Protein AF-A0A8T3Y9A0-F1 (afdb_monomer_lite)

Radius of gyration: 23.39 Å; chains: 1; bounding box: 59×26×57 Å

Secondary structure (DSSP, 8-state):
---------HHHHHHHHHHHHHHHHHHTS---HHHHHHHHHT-S-GGGGTT-----HHHHHHHHHHHHHHHHHH-----

Sequence (79 aa):
MSLKAVKVSDENYRWLSTVAGELQQQRQAPVSIDEALNTIRRGKNVSELAGTWKMSEDEAKRIEADLKKTWKQWRIESV

Structure (mmCIF, N/CA/C/O backbone):
data_AF-A0A8T3Y9A0-F1
#
_entry.id   AF-A0A8T3Y9A0-F1
#
loop_
_atom_site.group_PDB
_atom_site.id
_atom_site.type_symbol
_atom_site.label_atom_id
_atom_site.label_alt_id
_atom_site.label_comp_id
_atom_site.label_asym_id
_atom_site.label_entity_id
_atom_site.label_seq_id
_atom_site.pdbx_PDB_ins_code
_atom_site.Cartn_x
_atom_site.Cartn_y
_atom_site.Cartn_z
_atom_site.occupancy
_atom_site.B_iso_or_equiv
_atom_site.auth_seq_id
_atom_site.auth_comp_id
_atom_site.auth_asym_id
_atom_site.auth_atom_id
_atom_site.pdbx_PDB_model_num
ATOM 1 N N . MET A 1 1 ? 1.651 1.475 29.578 1.00 49.59 1 MET A N 1
ATOM 2 C CA . MET A 1 1 ? 1.305 2.000 28.237 1.00 49.59 1 MET A CA 1
ATOM 3 C C . MET A 1 1 ? 0.389 3.200 28.419 1.00 49.59 1 MET A C 1
ATOM 5 O O . MET A 1 1 ? -0.567 3.091 29.172 1.00 49.59 1 MET A O 1
ATOM 9 N N . SER A 1 2 ? 0.700 4.349 27.814 1.00 65.69 2 SER A N 1
ATOM 10 C CA . SER A 1 2 ? -0.197 5.514 27.837 1.00 65.69 2 SER A CA 1
ATOM 11 C C . SER A 1 2 ? -1.315 5.281 26.819 1.00 65.69 2 SER A C 1
ATOM 13 O O . SER A 1 2 ? -1.036 5.165 25.628 1.00 65.69 2 SER A O 1
ATOM 15 N N . LEU A 1 3 ? -2.559 5.165 27.289 1.00 65.88 3 LEU A N 1
ATOM 16 C CA . LEU A 1 3 ? -3.739 5.108 26.428 1.00 65.88 3 LEU A CA 1
ATOM 17 C C . LEU A 1 3 ? -3.978 6.511 25.866 1.00 65.88 3 LEU A C 1
ATOM 19 O O . LEU A 1 3 ? -4.515 7.383 26.545 1.00 65.88 3 LEU A O 1
ATOM 23 N N . LYS A 1 4 ? -3.518 6.742 24.637 1.00 79.50 4 LYS A N 1
ATOM 24 C CA . LYS A 1 4 ? -3.812 7.964 23.888 1.00 79.50 4 LYS A CA 1
ATOM 25 C C . LYS A 1 4 ? -4.989 7.683 22.965 1.00 79.50 4 LYS A C 1
ATOM 27 O O . LYS A 1 4 ? -4.912 6.793 22.124 1.00 79.50 4 LYS A O 1
ATOM 32 N N . ALA A 1 5 ? -6.070 8.435 23.133 1.00 83.44 5 ALA A N 1
ATOM 33 C CA . ALA A 1 5 ? -7.188 8.406 22.203 1.00 83.44 5 ALA A CA 1
ATOM 34 C C . ALA A 1 5 ? -6.861 9.284 20.989 1.00 83.44 5 ALA A C 1
ATOM 36 O O . ALA A 1 5 ? -6.389 10.412 21.140 1.00 83.44 5 ALA A O 1
ATOM 37 N N . VAL A 1 6 ? -7.122 8.769 19.789 1.00 84.56 6 VAL A N 1
ATOM 38 C CA . VAL A 1 6 ? -7.007 9.524 18.538 1.00 84.56 6 VAL A CA 1
ATOM 39 C C . VAL A 1 6 ? -8.415 9.840 18.062 1.00 84.56 6 VAL A C 1
ATOM 41 O O . VAL A 1 6 ? -9.233 8.937 17.896 1.00 84.56 6 VAL A O 1
ATOM 44 N N . LYS A 1 7 ? -8.714 11.125 17.855 1.00 92.25 7 LYS A N 1
ATOM 45 C CA . LYS A 1 7 ? -9.985 11.541 17.261 1.00 92.25 7 LYS A CA 1
ATOM 46 C C . LYS A 1 7 ? -9.912 11.334 15.750 1.00 92.25 7 LYS A C 1
ATOM 48 O O . LYS A 1 7 ? -8.981 11.813 15.109 1.00 92.25 7 LYS A O 1
ATOM 53 N N . VAL A 1 8 ? -10.905 10.651 15.197 1.00 90.56 8 VAL A N 1
ATOM 54 C CA . VAL A 1 8 ? -11.012 10.345 13.766 1.00 90.56 8 VAL A CA 1
ATOM 55 C C . VAL A 1 8 ? -12.383 10.825 13.291 1.00 90.56 8 VAL A C 1
ATOM 57 O O . VAL A 1 8 ? -13.348 10.748 14.049 1.00 90.56 8 VAL A O 1
ATOM 60 N N . SER A 1 9 ? -12.471 11.381 12.081 1.00 95.81 9 SER A N 1
ATOM 61 C CA . SER A 1 9 ? -13.767 11.690 11.467 1.00 95.81 9 SER A CA 1
ATOM 62 C C . SER A 1 9 ? -14.475 10.403 11.041 1.00 95.81 9 SER A C 1
ATOM 64 O O . SER A 1 9 ? -13.821 9.398 10.759 1.00 95.81 9 SER A O 1
ATOM 66 N N . ASP A 1 10 ? -15.802 10.441 10.927 1.00 95.62 10 ASP A N 1
ATOM 67 C CA . ASP A 1 10 ? -16.583 9.295 10.442 1.00 95.62 10 ASP A CA 1
ATOM 68 C C . ASP A 1 10 ? -16.126 8.835 9.052 1.00 95.62 10 ASP A C 1
ATOM 70 O O . ASP A 1 10 ? -16.039 7.638 8.786 1.00 95.62 10 ASP A O 1
ATOM 74 N N . GLU A 1 11 ? -15.788 9.783 8.177 1.00 96.12 11 GLU A N 1
ATOM 75 C CA . GLU A 1 11 ? -15.259 9.507 6.841 1.00 96.12 11 GLU A CA 1
ATOM 76 C C . GLU A 1 11 ? -13.947 8.716 6.904 1.00 96.12 11 GLU A C 1
ATOM 78 O O . GLU A 1 11 ? -13.832 7.650 6.296 1.00 96.12 11 GLU A O 1
ATOM 83 N N . ASN A 1 12 ? -12.989 9.178 7.711 1.00 93.44 12 ASN A N 1
ATOM 84 C CA . ASN A 1 12 ? -11.695 8.514 7.852 1.00 93.44 12 ASN A CA 1
ATOM 85 C C . ASN A 1 12 ? -11.831 7.143 8.529 1.00 93.44 12 ASN A C 1
ATOM 87 O O . ASN A 1 12 ? -11.121 6.206 8.168 1.00 93.44 12 A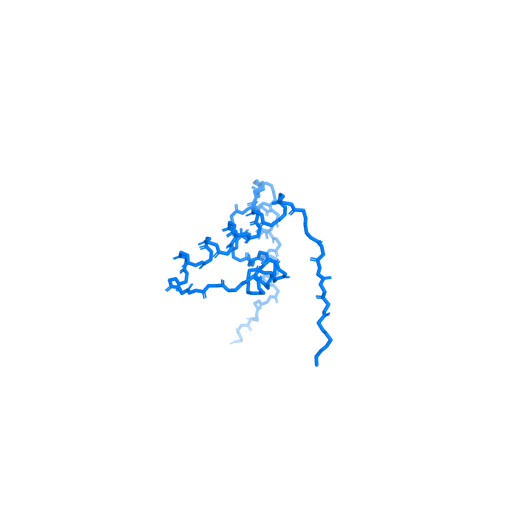SN A O 1
ATOM 91 N N . TYR A 1 13 ? -12.751 7.000 9.485 1.00 93.69 13 TYR A N 1
ATOM 92 C CA . TYR A 1 13 ? -13.022 5.719 10.134 1.00 93.69 13 TYR A CA 1
ATOM 93 C C . TYR A 1 13 ? -13.628 4.699 9.162 1.00 93.69 13 TYR A C 1
ATOM 95 O O . TYR A 1 13 ? -13.202 3.541 9.133 1.00 93.69 13 TYR A O 1
ATOM 103 N N . ARG A 1 14 ? -14.585 5.127 8.327 1.00 94.81 14 ARG A N 1
ATOM 104 C CA . ARG A 1 14 ? -15.162 4.284 7.270 1.00 94.81 14 ARG A CA 1
ATOM 105 C C . ARG A 1 14 ? -14.097 3.855 6.275 1.00 94.81 14 ARG A C 1
ATOM 107 O O . ARG A 1 14 ? -14.000 2.670 5.986 1.00 94.81 14 ARG A O 1
ATOM 114 N N . TRP A 1 15 ? -13.269 4.791 5.817 1.00 93.94 15 TRP A N 1
ATOM 115 C CA . TRP A 1 15 ? -12.171 4.484 4.907 1.00 93.94 15 TRP A CA 1
ATOM 116 C C . TRP A 1 15 ? -11.196 3.451 5.495 1.00 93.94 15 TRP A C 1
ATOM 118 O O . TRP A 1 15 ? -10.915 2.445 4.846 1.00 93.94 15 TRP A O 1
ATOM 128 N N . LEU A 1 16 ? -10.752 3.628 6.747 1.00 92.62 16 LEU A N 1
ATOM 129 C CA . LEU A 1 16 ? -9.885 2.656 7.430 1.00 92.62 16 LEU A CA 1
ATOM 130 C C . LEU A 1 16 ? -10.542 1.278 7.569 1.00 92.62 16 LEU A C 1
ATOM 132 O O . LEU A 1 16 ? -9.874 0.257 7.414 1.00 92.62 16 LEU A O 1
ATOM 136 N N . SER A 1 17 ? -11.847 1.246 7.839 1.00 93.06 17 SER A N 1
ATOM 137 C CA . SER A 1 17 ? -12.605 -0.002 7.943 1.00 93.06 17 SER A CA 1
ATOM 138 C C . SER A 1 17 ? -12.685 -0.729 6.599 1.00 93.06 17 SER A C 1
ATOM 140 O O . SER A 1 17 ? -12.531 -1.947 6.561 1.00 93.06 17 SER A O 1
ATOM 142 N N . THR A 1 18 ? -12.856 0.002 5.493 1.00 93.00 18 THR A N 1
ATOM 143 C CA . THR A 1 18 ? -12.811 -0.571 4.140 1.00 93.00 18 THR A CA 1
ATOM 144 C C . THR A 1 18 ? -11.448 -1.196 3.857 1.00 93.00 18 THR A C 1
ATOM 146 O O . THR A 1 18 ? -11.392 -2.357 3.463 1.00 93.00 18 THR A O 1
ATOM 149 N N . VAL A 1 19 ? -10.353 -0.479 4.140 1.00 91.56 19 VAL A N 1
ATOM 150 C CA . VAL A 1 19 ? -8.986 -0.998 3.944 1.00 91.56 19 VAL A CA 1
ATOM 151 C C . VAL A 1 19 ? -8.757 -2.275 4.761 1.00 91.56 19 VAL A C 1
ATOM 153 O O . VAL A 1 19 ? -8.218 -3.257 4.251 1.00 91.56 19 VAL A O 1
ATOM 156 N N . ALA A 1 20 ? -9.200 -2.301 6.021 1.00 91.88 20 ALA A N 1
ATOM 157 C CA . ALA A 1 20 ? -9.112 -3.497 6.857 1.00 91.88 20 ALA A CA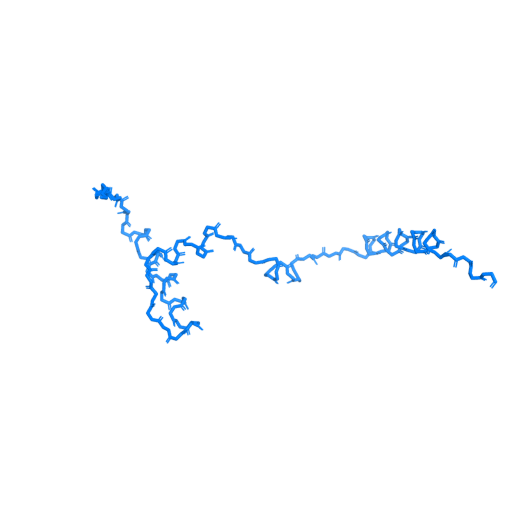 1
ATOM 158 C C . ALA A 1 20 ? -9.943 -4.666 6.293 1.00 91.88 20 ALA A C 1
ATOM 160 O O . ALA A 1 20 ? -9.477 -5.804 6.301 1.00 91.88 20 ALA A O 1
ATOM 161 N N . GLY A 1 21 ? -11.138 -4.389 5.760 1.00 92.56 21 GLY A N 1
ATOM 162 C CA . GLY A 1 21 ? -11.994 -5.385 5.112 1.00 92.56 21 GLY A CA 1
ATOM 163 C C . GLY A 1 21 ? -11.375 -5.976 3.842 1.00 92.56 21 GLY A C 1
ATOM 164 O O . GLY A 1 21 ? -11.393 -7.192 3.655 1.00 92.56 21 GLY A O 1
ATOM 165 N N . GLU A 1 22 ? -10.765 -5.144 2.999 1.00 91.56 22 GLU A N 1
ATOM 166 C CA . GLU A 1 22 ? -10.023 -5.590 1.811 1.00 91.56 22 GLU A CA 1
ATOM 167 C C . GLU A 1 22 ? -8.839 -6.485 2.200 1.00 91.56 22 GLU A C 1
ATOM 169 O O . GLU A 1 22 ? -8.652 -7.567 1.640 1.00 91.56 22 GLU A O 1
ATOM 174 N N . LEU A 1 23 ? -8.073 -6.085 3.219 1.00 90.44 23 LEU A N 1
ATOM 175 C CA . LEU A 1 23 ? -6.963 -6.884 3.743 1.00 90.44 23 LEU A CA 1
ATOM 176 C C . LEU A 1 23 ? -7.431 -8.210 4.343 1.00 90.44 23 LEU A C 1
ATOM 178 O O . LEU A 1 23 ? -6.768 -9.231 4.157 1.00 90.44 23 LEU A O 1
ATOM 182 N N . GLN A 1 24 ? -8.569 -8.214 5.036 1.00 92.44 24 GLN A N 1
ATOM 183 C CA . GLN A 1 24 ? -9.165 -9.429 5.581 1.00 92.44 24 GLN A CA 1
ATOM 184 C C . GLN A 1 24 ? -9.562 -10.401 4.467 1.00 92.44 24 GLN A C 1
ATOM 186 O O . GLN A 1 24 ? -9.306 -11.597 4.596 1.00 92.44 24 GLN A O 1
ATOM 191 N N . GLN A 1 25 ? -10.128 -9.910 3.361 1.00 92.38 25 GLN A N 1
ATOM 192 C CA . GLN A 1 25 ? -10.439 -10.754 2.203 1.00 92.38 25 GLN A CA 1
ATOM 193 C C . GLN A 1 25 ? -9.174 -11.348 1.575 1.00 92.38 25 GLN A C 1
ATOM 195 O O . GLN A 1 25 ? -9.139 -12.541 1.281 1.00 92.38 25 GLN A O 1
ATOM 200 N N . GLN A 1 26 ? -8.120 -10.542 1.415 1.00 88.88 26 GLN A N 1
ATOM 201 C CA . GLN A 1 26 ? -6.852 -10.991 0.833 1.00 88.88 26 GLN A CA 1
ATOM 202 C C . GLN A 1 26 ? -6.123 -12.017 1.709 1.00 88.88 26 GLN A C 1
ATOM 204 O O . GLN A 1 26 ? -5.534 -12.963 1.192 1.00 88.88 26 GLN A O 1
ATOM 209 N N . ARG A 1 27 ? -6.135 -11.828 3.034 1.00 88.50 27 ARG A N 1
ATOM 210 C CA . ARG A 1 27 ? -5.394 -12.674 3.987 1.00 88.50 27 ARG A CA 1
ATOM 211 C C . ARG A 1 27 ? -6.213 -13.823 4.565 1.00 88.50 27 ARG A C 1
ATOM 213 O O . ARG A 1 27 ? -5.635 -14.685 5.217 1.00 88.50 27 ARG A O 1
ATOM 220 N N . GLN A 1 28 ? -7.532 -13.816 4.365 1.00 90.94 28 GLN A N 1
ATOM 221 C CA . GLN A 1 28 ? -8.487 -14.750 4.975 1.00 90.94 28 GLN A CA 1
ATOM 222 C C . GLN A 1 28 ? -8.344 -14.865 6.504 1.00 90.94 28 GLN A C 1
ATOM 224 O O . GLN A 1 28 ? -8.599 -15.912 7.096 1.00 90.94 28 GLN A O 1
ATOM 229 N N . ALA A 1 29 ? -7.936 -13.776 7.155 1.00 88.31 29 ALA A N 1
ATOM 230 C CA . ALA A 1 29 ? -7.700 -13.707 8.592 1.00 88.31 29 ALA A CA 1
ATOM 231 C C . ALA A 1 29 ? -8.235 -12.378 9.148 1.00 88.31 29 ALA A C 1
ATOM 233 O O . ALA A 1 29 ? -8.268 -11.396 8.405 1.00 88.31 29 ALA A O 1
ATOM 234 N N . PRO A 1 30 ? -8.653 -12.311 10.426 1.00 89.06 30 PRO A N 1
ATOM 235 C CA . PRO A 1 30 ? -9.019 -11.048 11.062 1.00 89.06 30 PRO A CA 1
ATOM 236 C C . PRO A 1 30 ? -7.856 -10.053 11.008 1.00 89.06 30 PRO A C 1
ATOM 238 O O . PRO A 1 30 ? -6.730 -10.412 11.343 1.00 89.06 30 PRO A O 1
ATOM 241 N N . VAL A 1 31 ? -8.138 -8.813 10.605 1.00 89.12 31 VAL A N 1
ATOM 242 C CA . VAL A 1 31 ? -7.133 -7.750 10.466 1.00 89.12 31 VAL A CA 1
ATOM 243 C C . VAL A 1 31 ? -7.443 -6.631 11.448 1.00 89.12 31 VAL A C 1
ATOM 245 O O . VAL A 1 31 ? -8.576 -6.159 11.542 1.00 89.12 31 VAL A O 1
ATOM 248 N N . SER A 1 32 ? -6.426 -6.199 12.187 1.00 89.88 32 SER A N 1
ATOM 249 C CA . SER A 1 32 ? -6.538 -5.051 13.088 1.00 89.88 32 SER A CA 1
ATOM 250 C C . SER A 1 32 ? -6.402 -3.717 12.342 1.00 89.88 32 SER A C 1
ATOM 252 O O . SER A 1 32 ? -5.758 -3.624 11.296 1.00 89.88 32 SER A O 1
ATOM 254 N N . ILE A 1 33 ? -6.946 -2.639 12.921 1.00 87.62 33 ILE A N 1
ATOM 255 C CA . ILE A 1 33 ? -6.735 -1.268 12.414 1.00 87.62 33 ILE A CA 1
ATOM 256 C C . ILE A 1 33 ? -5.232 -0.940 12.333 1.00 87.62 33 ILE A C 1
ATOM 258 O O . ILE A 1 33 ? -4.802 -0.255 11.411 1.00 87.62 33 ILE A O 1
ATOM 262 N N . ASP A 1 34 ? -4.420 -1.449 13.262 1.00 88.19 34 ASP A N 1
ATOM 263 C CA . ASP A 1 34 ? -2.976 -1.192 13.291 1.00 88.19 34 ASP A CA 1
ATOM 264 C C . ASP A 1 34 ? -2.237 -1.888 12.132 1.00 88.19 34 ASP A C 1
ATOM 266 O O . ASP A 1 34 ? -1.309 -1.340 11.534 1.00 88.19 34 ASP A O 1
ATOM 270 N N . GLU A 1 35 ? -2.694 -3.075 11.728 1.00 85.88 35 GLU A N 1
ATOM 271 C CA . GLU A 1 35 ? -2.212 -3.749 10.518 1.00 85.88 35 GLU A CA 1
ATOM 272 C C . GLU A 1 35 ? -2.650 -3.035 9.234 1.00 85.88 35 GLU A C 1
ATOM 274 O O . GLU A 1 35 ? -1.849 -2.903 8.300 1.00 85.88 35 GLU A O 1
ATOM 279 N N . ALA A 1 36 ? -3.884 -2.527 9.194 1.00 88.31 36 ALA A N 1
ATOM 280 C CA . ALA A 1 36 ? -4.361 -1.694 8.092 1.00 88.31 36 ALA A CA 1
ATOM 281 C C . ALA A 1 36 ? -3.522 -0.409 7.968 1.00 88.31 36 ALA A C 1
ATOM 283 O O . ALA A 1 36 ? -3.047 -0.064 6.888 1.00 88.31 36 ALA A O 1
ATOM 284 N N . LEU A 1 37 ? -3.215 0.256 9.082 1.00 89.44 37 LEU A N 1
ATOM 285 C CA . LEU A 1 37 ? -2.328 1.420 9.087 1.00 89.44 37 LEU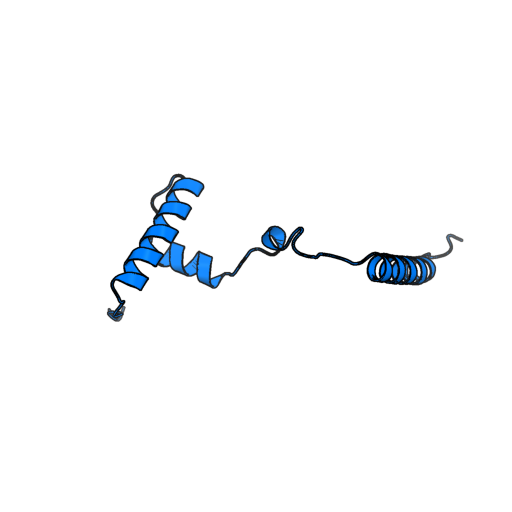 A CA 1
ATOM 286 C C . LEU A 1 37 ? -0.902 1.067 8.650 1.00 89.44 37 LEU A C 1
ATOM 288 O O . LEU A 1 37 ? -0.281 1.826 7.907 1.00 89.44 37 LEU A O 1
ATOM 292 N N . ASN A 1 38 ? -0.374 -0.086 9.065 1.00 88.06 38 ASN A N 1
ATOM 293 C CA . ASN A 1 38 ? 0.970 -0.518 8.681 1.00 88.06 38 ASN A CA 1
ATOM 294 C C . ASN A 1 38 ? 1.108 -0.810 7.186 1.00 88.06 38 ASN A C 1
ATOM 296 O O . ASN A 1 38 ? 2.171 -0.559 6.620 1.00 88.06 38 ASN A O 1
ATOM 300 N N . THR A 1 39 ? 0.068 -1.331 6.539 1.00 83.19 39 THR A N 1
ATOM 301 C CA . THR A 1 39 ? 0.085 -1.561 5.086 1.00 83.19 39 THR A CA 1
ATOM 302 C C . THR A 1 39 ? 0.068 -0.247 4.315 1.00 83.19 39 THR A C 1
ATOM 304 O O . THR A 1 39 ? 0.876 -0.079 3.408 1.00 83.19 39 THR A O 1
ATOM 307 N N . ILE A 1 40 ? -0.722 0.735 4.758 1.00 83.19 40 ILE A N 1
ATOM 308 C CA . ILE A 1 40 ? -0.688 2.098 4.206 1.00 83.19 40 ILE A CA 1
ATOM 309 C C . ILE A 1 40 ? 0.692 2.741 4.427 1.00 83.19 40 ILE A C 1
ATOM 311 O O . ILE A 1 40 ? 1.282 3.301 3.503 1.00 83.19 40 ILE A O 1
ATOM 315 N N . ARG A 1 41 ? 1.247 2.630 5.643 1.00 81.25 41 ARG A N 1
ATOM 316 C CA . ARG A 1 41 ? 2.541 3.228 6.015 1.00 81.25 41 ARG A CA 1
ATOM 317 C C . ARG A 1 41 ? 3.712 2.652 5.224 1.00 81.25 41 ARG A C 1
ATOM 319 O O . ARG A 1 41 ? 4.682 3.361 4.975 1.00 81.25 41 ARG A O 1
ATOM 326 N N . ARG A 1 42 ? 3.650 1.369 4.862 1.00 76.44 42 ARG A N 1
ATOM 327 C CA . ARG A 1 42 ? 4.691 0.700 4.068 1.00 76.44 42 ARG A CA 1
ATOM 328 C C . ARG A 1 42 ? 4.704 1.149 2.602 1.00 76.44 42 ARG A C 1
ATOM 330 O O . ARG A 1 42 ? 5.670 0.844 1.911 1.00 76.44 42 ARG A O 1
ATOM 337 N N . GLY A 1 43 ? 3.715 1.937 2.170 1.00 65.38 43 GLY A N 1
ATOM 338 C CA . GLY A 1 43 ? 3.609 2.428 0.802 1.00 65.38 43 GLY A CA 1
ATOM 339 C C . GLY A 1 43 ? 3.266 1.314 -0.187 1.00 65.38 43 GLY A C 1
ATOM 340 O O . GLY A 1 43 ? 3.157 0.142 0.173 1.00 65.38 43 GLY A O 1
ATOM 341 N N . LYS A 1 44 ? 3.082 1.692 -1.454 1.00 65.19 44 LYS A N 1
ATOM 342 C CA . LYS A 1 44 ? 2.869 0.723 -2.532 1.00 65.19 44 LYS A CA 1
ATOM 343 C C . LYS A 1 44 ? 4.122 -0.125 -2.717 1.00 65.19 44 LYS A C 1
ATOM 345 O O . LYS A 1 44 ? 5.230 0.412 -2.767 1.00 65.19 44 LYS A O 1
ATOM 350 N N . ASN A 1 45 ? 3.951 -1.438 -2.848 1.00 64.69 45 ASN A N 1
ATOM 351 C CA . ASN A 1 45 ? 5.060 -2.308 -3.228 1.00 64.69 45 ASN A CA 1
ATOM 352 C C . ASN A 1 45 ? 5.612 -1.858 -4.588 1.00 64.69 45 ASN A C 1
ATOM 354 O O . ASN A 1 45 ? 4.845 -1.495 -5.475 1.00 64.69 45 ASN A O 1
ATOM 358 N N . VAL A 1 46 ? 6.933 -1.928 -4.787 1.00 63.81 46 VAL A N 1
ATOM 359 C CA . VAL A 1 46 ? 7.573 -1.585 -6.077 1.00 63.81 46 VAL A CA 1
ATOM 360 C C . VAL A 1 46 ? 6.958 -2.391 -7.232 1.00 63.81 46 VAL A C 1
ATOM 362 O O . VAL A 1 46 ? 6.837 -1.893 -8.346 1.00 63.81 46 VAL A O 1
ATOM 365 N N . SER A 1 47 ? 6.467 -3.599 -6.949 1.00 67.62 47 SER A N 1
ATOM 366 C CA . SER A 1 47 ? 5.727 -4.440 -7.894 1.00 67.62 47 SER A CA 1
ATOM 367 C C . SER A 1 47 ? 4.409 -3.829 -8.386 1.00 67.62 47 SER A C 1
ATOM 369 O O . SER A 1 47 ? 3.997 -4.120 -9.500 1.00 67.62 47 SER A O 1
ATOM 371 N N . GLU A 1 48 ? 3.753 -2.963 -7.611 1.00 65.62 48 GLU A N 1
ATOM 372 C CA . GLU A 1 48 ? 2.548 -2.235 -8.050 1.00 65.62 48 GLU A CA 1
ATOM 373 C C . GLU A 1 48 ? 2.870 -1.093 -9.025 1.00 65.62 48 GLU A C 1
ATOM 375 O O . GLU A 1 48 ? 1.974 -0.569 -9.683 1.00 65.62 48 GLU A O 1
ATOM 380 N N . LEU A 1 49 ? 4.146 -0.708 -9.133 1.00 70.94 49 LEU A N 1
ATOM 381 C CA . LEU A 1 49 ? 4.642 0.224 -10.149 1.00 70.94 49 LEU A CA 1
ATOM 382 C C . LEU A 1 49 ? 5.038 -0.508 -11.445 1.00 70.94 49 LEU A C 1
ATOM 384 O O . LEU A 1 49 ? 5.437 0.120 -12.428 1.00 70.94 49 LEU A O 1
ATOM 388 N N . ALA A 1 50 ? 4.929 -1.841 -11.484 1.00 68.69 50 ALA A N 1
ATOM 389 C CA . ALA A 1 50 ? 5.161 -2.600 -12.704 1.00 68.69 50 ALA A CA 1
ATOM 390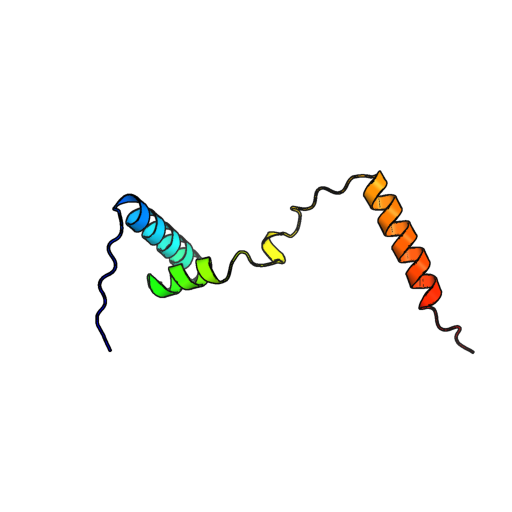 C C . ALA A 1 50 ? 4.086 -2.247 -13.746 1.00 68.69 50 ALA A C 1
ATOM 392 O O . ALA A 1 50 ? 2.888 -2.349 -13.494 1.00 68.69 50 ALA A O 1
ATOM 393 N N . GLY A 1 51 ? 4.520 -1.801 -14.926 1.00 69.12 51 GLY A N 1
ATOM 394 C CA . GLY A 1 51 ? 3.625 -1.416 -16.023 1.00 69.12 51 GLY A CA 1
ATOM 395 C C . GLY A 1 51 ? 3.056 0.005 -15.939 1.00 69.12 51 GLY A C 1
ATOM 396 O O . GLY A 1 51 ? 2.384 0.432 -16.876 1.00 69.12 51 GLY A O 1
ATOM 397 N N . THR A 1 52 ? 3.350 0.779 -14.885 1.00 78.62 52 THR A N 1
ATOM 398 C CA . THR A 1 52 ? 2.953 2.201 -14.834 1.00 78.62 52 THR A CA 1
ATOM 399 C C . THR A 1 52 ? 3.851 3.095 -15.685 1.00 78.62 52 THR A C 1
ATOM 401 O O . THR A 1 52 ? 3.472 4.220 -16.011 1.00 78.62 52 THR A O 1
ATOM 404 N N . TRP A 1 53 ? 5.041 2.617 -16.057 1.00 83.50 53 TRP A N 1
ATOM 405 C CA . TRP A 1 53 ? 5.944 3.360 -16.927 1.00 83.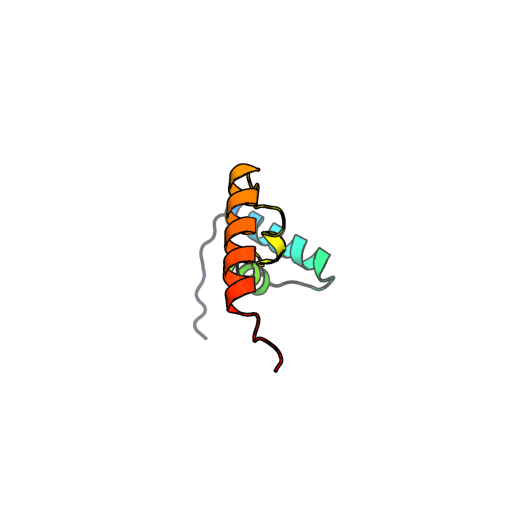50 53 TRP A CA 1
ATOM 406 C C . TRP A 1 53 ? 5.489 3.262 -18.385 1.00 83.50 53 TRP A C 1
ATOM 408 O O . TRP A 1 53 ? 5.629 2.230 -19.037 1.00 83.50 53 TRP A O 1
ATOM 418 N N . LYS A 1 54 ? 4.934 4.364 -18.896 1.00 81.19 54 LYS A N 1
ATOM 419 C CA . LYS A 1 54 ? 4.638 4.545 -20.319 1.00 81.19 54 LYS A CA 1
ATOM 420 C C . LYS A 1 54 ? 5.863 5.144 -21.003 1.00 81.19 54 LYS A C 1
ATOM 422 O O . LYS A 1 54 ? 6.023 6.361 -21.011 1.00 81.19 54 LYS A O 1
ATOM 427 N N . MET A 1 55 ? 6.726 4.281 -21.527 1.00 85.81 55 MET A N 1
ATOM 428 C CA . MET A 1 55 ? 7.940 4.687 -22.234 1.00 85.81 55 MET A CA 1
ATOM 429 C C . MET A 1 55 ? 7.618 5.078 -23.683 1.00 85.81 55 MET A C 1
ATOM 431 O O . MET A 1 55 ? 6.861 4.381 -24.361 1.00 85.81 55 MET A O 1
ATOM 435 N N . SER A 1 56 ? 8.194 6.180 -24.164 1.00 89.44 56 SER A N 1
ATOM 436 C CA . SER A 1 56 ? 8.101 6.560 -25.584 1.00 89.44 56 SER A CA 1
ATOM 437 C C . SER A 1 56 ? 9.094 5.770 -26.449 1.00 89.44 56 SER A C 1
ATOM 439 O O . SER A 1 56 ? 10.105 5.281 -25.949 1.00 89.44 56 SER A O 1
ATOM 441 N N . GLU A 1 57 ? 8.853 5.656 -27.760 1.00 89.56 57 GLU A N 1
ATOM 442 C CA . GLU A 1 57 ? 9.787 4.953 -28.661 1.00 89.56 57 GLU A CA 1
ATOM 443 C C . GLU A 1 57 ? 11.180 5.600 -28.702 1.00 89.56 57 GLU A C 1
ATOM 445 O O . GLU A 1 57 ? 12.193 4.906 -28.797 1.00 89.56 57 GLU A O 1
ATOM 450 N N . ASP A 1 58 ? 11.250 6.928 -28.608 1.00 91.12 58 ASP A N 1
ATOM 451 C CA . ASP A 1 58 ? 12.521 7.656 -28.603 1.00 91.12 58 ASP A CA 1
ATOM 452 C C . ASP A 1 58 ? 13.307 7.415 -27.312 1.00 91.12 58 ASP A C 1
ATOM 454 O O . ASP A 1 58 ? 14.530 7.257 -27.335 1.00 91.12 58 ASP A O 1
ATOM 458 N N . GLU A 1 59 ? 12.606 7.346 -26.182 1.00 88.38 59 GLU A N 1
ATOM 459 C CA . GLU A 1 59 ? 13.177 6.983 -24.887 1.00 88.38 59 GLU A CA 1
ATOM 460 C C . GLU A 1 59 ? 13.678 5.531 -24.895 1.00 88.38 59 GLU A C 1
ATOM 462 O O . GLU A 1 59 ? 14.802 5.275 -24.462 1.00 88.38 59 GLU A O 1
ATOM 467 N N . ALA A 1 60 ? 12.919 4.612 -25.504 1.00 90.00 60 ALA A N 1
ATOM 468 C CA . ALA A 1 60 ? 13.316 3.217 -25.696 1.00 90.00 60 ALA A CA 1
ATOM 469 C C . ALA A 1 60 ? 14.658 3.096 -26.426 1.00 90.00 60 ALA A C 1
ATOM 471 O O . ALA A 1 60 ? 15.577 2.426 -25.954 1.00 90.00 60 ALA A O 1
ATOM 472 N N . LYS A 1 61 ? 14.786 3.793 -27.563 1.00 92.75 61 LYS A N 1
ATOM 473 C CA . LYS A 1 61 ? 15.993 3.773 -28.400 1.00 92.75 61 LYS A CA 1
ATOM 474 C C . LYS A 1 61 ? 17.208 4.334 -27.667 1.00 92.75 61 LYS A C 1
ATOM 476 O O . LYS A 1 61 ? 18.310 3.809 -27.822 1.00 92.75 61 LYS A O 1
ATOM 481 N N . ARG A 1 62 ? 17.023 5.390 -26.867 1.00 93.44 62 ARG A N 1
ATOM 482 C CA . ARG A 1 62 ? 18.099 5.979 -26.052 1.00 93.44 62 ARG A CA 1
ATOM 483 C C . ARG A 1 62 ? 18.584 5.002 -24.987 1.00 93.44 62 ARG A C 1
ATOM 485 O O . ARG A 1 62 ? 19.780 4.740 -24.914 1.00 93.44 62 ARG A O 1
ATOM 492 N N . ILE A 1 63 ? 17.657 4.410 -24.236 1.00 91.00 63 ILE A N 1
ATOM 493 C CA . ILE A 1 63 ? 17.983 3.434 -23.190 1.00 91.00 63 ILE A CA 1
ATOM 494 C C . ILE A 1 63 ? 18.682 2.213 -23.795 1.00 91.00 63 ILE A C 1
ATOM 496 O O . ILE A 1 63 ? 19.692 1.753 -23.268 1.00 91.00 63 ILE A O 1
ATOM 500 N N . GLU A 1 64 ? 18.204 1.714 -24.935 1.00 93.25 64 GLU A N 1
ATOM 501 C CA . GLU A 1 64 ? 18.841 0.597 -25.634 1.00 93.25 64 GLU A CA 1
ATOM 502 C C . GLU A 1 64 ? 20.275 0.935 -26.077 1.00 93.25 64 GLU A C 1
ATOM 504 O O . GLU A 1 64 ? 21.187 0.115 -25.925 1.00 93.25 64 GLU A O 1
ATOM 509 N N . ALA A 1 65 ? 20.501 2.140 -26.607 1.00 93.00 65 ALA A N 1
ATOM 510 C CA . ALA A 1 65 ? 21.827 2.594 -27.016 1.00 93.00 65 ALA A CA 1
ATOM 511 C C . ALA A 1 65 ? 22.791 2.700 -25.821 1.00 93.00 65 ALA A C 1
ATOM 513 O O . ALA A 1 65 ? 23.934 2.235 -25.909 1.00 93.00 65 ALA A O 1
ATOM 514 N N . ASP A 1 66 ? 22.322 3.242 -24.697 1.00 92.25 66 ASP A N 1
ATOM 515 C CA . ASP A 1 66 ? 23.106 3.380 -23.468 1.00 92.25 66 ASP A CA 1
ATOM 516 C C . ASP A 1 66 ? 23.438 2.018 -22.844 1.00 92.25 66 ASP A C 1
ATOM 518 O O . ASP A 1 66 ? 24.584 1.771 -22.446 1.00 92.25 66 ASP A O 1
ATOM 522 N N . LEU A 1 67 ? 22.483 1.083 -22.846 1.00 92.25 67 LEU A N 1
ATOM 523 C CA . LEU A 1 67 ? 22.703 -0.299 -22.418 1.00 92.25 67 LEU A CA 1
ATOM 524 C C . LEU A 1 67 ? 23.718 -1.009 -23.316 1.00 92.25 67 LEU A C 1
ATOM 526 O O . LEU A 1 67 ? 24.640 -1.644 -22.817 1.00 92.25 67 LEU A O 1
ATOM 530 N N . LYS A 1 68 ? 23.628 -0.869 -24.643 1.00 89.81 68 LYS A N 1
ATOM 531 C CA . LYS A 1 68 ? 24.622 -1.453 -25.562 1.00 89.81 68 LYS A CA 1
ATOM 532 C C . LYS A 1 68 ? 26.016 -0.869 -25.350 1.00 89.81 68 LYS A C 1
ATOM 534 O O . LYS A 1 68 ? 27.004 -1.598 -25.441 1.00 89.81 68 LYS A O 1
ATOM 539 N N . LYS A 1 69 ? 26.116 0.436 -25.091 1.00 91.31 69 LYS A N 1
ATOM 540 C CA . LYS A 1 69 ? 27.391 1.117 -24.839 1.00 91.31 69 LYS A CA 1
ATOM 541 C C . LYS A 1 69 ? 28.039 0.616 -23.551 1.00 91.31 69 LYS A C 1
ATOM 543 O O . LYS A 1 69 ? 29.212 0.253 -23.566 1.00 91.31 69 LYS A O 1
ATOM 548 N N . THR A 1 70 ? 27.272 0.565 -22.468 1.00 88.62 70 THR A N 1
ATOM 549 C CA . THR A 1 70 ? 27.743 0.048 -21.178 1.00 88.62 70 THR A CA 1
ATOM 550 C C . THR A 1 70 ? 28.064 -1.441 -21.266 1.00 88.62 70 THR A C 1
ATOM 552 O O . THR A 1 70 ? 29.150 -1.846 -20.878 1.00 88.62 70 THR A O 1
ATOM 555 N N . TRP A 1 71 ? 27.229 -2.260 -21.905 1.00 86.44 71 TRP A N 1
ATOM 556 C CA . TRP A 1 71 ? 27.496 -3.692 -22.086 1.00 86.44 71 TRP A CA 1
ATOM 557 C C . TRP A 1 71 ? 28.820 -3.981 -22.807 1.00 86.44 71 TRP A C 1
ATOM 559 O O . TRP A 1 71 ? 29.534 -4.921 -22.461 1.00 86.44 71 TRP A O 1
ATOM 569 N N . LYS A 1 72 ? 29.192 -3.150 -23.790 1.00 83.38 72 LYS A N 1
ATOM 570 C CA . LYS A 1 72 ? 30.498 -3.240 -24.461 1.00 83.38 72 LYS A CA 1
ATOM 571 C C . LYS A 1 72 ? 31.670 -2.943 -23.525 1.00 83.38 72 LYS A C 1
ATOM 573 O O . LYS A 1 72 ? 32.705 -3.571 -23.676 1.00 83.38 72 LYS A O 1
ATOM 578 N N . GLN A 1 73 ? 31.512 -2.022 -22.576 1.00 82.69 73 GLN A N 1
ATOM 579 C CA . GLN A 1 73 ? 32.547 -1.712 -21.580 1.00 82.69 73 GLN A CA 1
ATOM 580 C C . GLN A 1 73 ? 32.726 -2.839 -20.557 1.00 82.69 73 GLN A C 1
ATOM 582 O O . GLN A 1 73 ? 33.808 -3.002 -20.009 1.00 82.69 73 GLN A O 1
ATOM 587 N N . TRP A 1 74 ? 31.665 -3.605 -20.298 1.00 80.81 74 TRP A N 1
ATOM 588 C CA . TRP A 1 74 ? 31.665 -4.702 -19.330 1.00 80.81 74 TRP A CA 1
ATOM 589 C C . TRP A 1 74 ? 32.054 -6.050 -19.949 1.00 80.81 74 TRP A C 1
ATOM 591 O O . TRP A 1 74 ? 32.269 -7.018 -19.220 1.00 80.81 74 TRP A O 1
ATOM 601 N N . ARG A 1 75 ? 32.175 -6.137 -21.282 1.00 74.94 75 ARG A N 1
ATOM 602 C CA . ARG A 1 75 ? 32.812 -7.284 -21.933 1.00 74.94 75 ARG A CA 1
ATOM 603 C C . ARG A 1 75 ? 34.299 -7.272 -21.596 1.00 74.94 75 ARG A C 1
ATOM 605 O O . ARG A 1 75 ? 35.081 -6.569 -22.222 1.00 74.94 75 ARG A O 1
ATOM 612 N N . ILE A 1 76 ? 34.669 -8.083 -20.615 1.00 71.31 76 ILE A N 1
ATOM 613 C CA . ILE A 1 76 ? 36.046 -8.529 -20.438 1.00 71.31 76 ILE A CA 1
ATOM 614 C C . ILE A 1 76 ? 36.362 -9.383 -21.670 1.00 71.31 76 ILE A C 1
ATOM 616 O O . ILE A 1 76 ? 35.668 -10.370 -21.923 1.00 71.31 76 ILE A O 1
ATOM 620 N N . GLU A 1 77 ? 37.346 -8.977 -22.472 1.00 66.56 77 GLU A N 1
ATOM 621 C CA . GLU A 1 77 ? 37.874 -9.844 -23.525 1.00 66.56 77 GLU A CA 1
ATOM 622 C C . GLU A 1 77 ? 38.440 -11.095 -22.847 1.00 66.56 77 GLU A C 1
ATOM 624 O O . GLU A 1 77 ? 39.377 -11.023 -22.052 1.00 66.56 77 GLU A O 1
ATOM 629 N N . SER A 1 78 ? 37.802 -12.240 -23.088 1.00 64.56 78 SER A N 1
ATOM 630 C CA . SER A 1 78 ? 38.364 -13.531 -22.718 1.00 64.56 78 SER A CA 1
ATOM 631 C C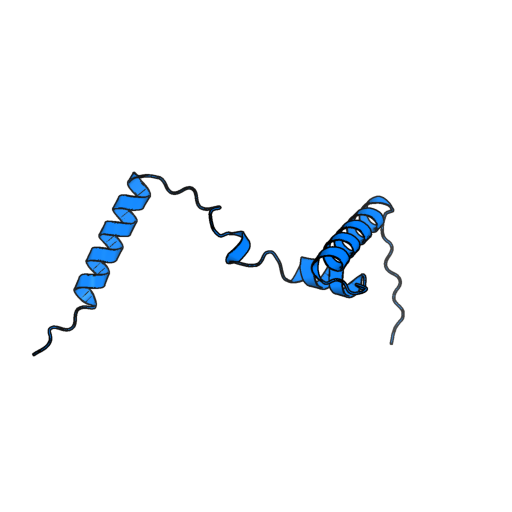 . SER A 1 78 ? 39.653 -13.719 -23.513 1.00 64.56 78 SER A C 1
ATOM 633 O O . SER A 1 78 ? 39.593 -13.758 -24.744 1.00 64.56 78 SER A O 1
ATOM 635 N N . VAL A 1 79 ? 40.775 -13.773 -22.790 1.00 52.81 79 VAL A N 1
ATOM 636 C CA . VAL A 1 79 ? 42.123 -14.079 -23.298 1.00 52.81 79 VAL A CA 1
ATOM 637 C C . VAL A 1 79 ? 42.140 -15.429 -24.004 1.00 52.81 79 VAL A C 1
ATOM 639 O O . VAL A 1 79 ? 41.515 -16.371 -23.463 1.00 52.81 79 VAL A O 1
#

Foldseek 3Di:
DDDDDDDDDPVRVVVLVVLQVVVCVVVVDRGDSVNSVVVVVVPDDVVVCVPVDPDDPVNVVVVVVVCVVVVVVVPDPDD

pLDDT: mean 83.96, std 10.85, range [49.59, 96.12]